Protein AF-X0TN63-F1 (afdb_monomer_lite)

Radius of gyration: 16.62 Å; chains: 1; bounding box: 39×32×45 Å

Sequence (164 aa):
MDSVRAPRTHNKSDWKRTDWVTDFVAAISNDKYFRWFDSGDVYSVKLAWKIYQVMAATPNCQHWLPTRMYKFAKFAKVFEAMENLSNVVVRYSSDSIHGGLIDGECTSTIVPHADSETTGTICEAYARKGKCADCRACWDKEVSVIAYPQHGRKMAKVAIKLAS

Structure (mmCIF, N/CA/C/O backbone):
data_AF-X0TN63-F1
#
_entry.id   AF-X0TN63-F1
#
loop_
_atom_site.group_PDB
_atom_site.id
_atom_site.type_symbol
_atom_site.label_atom_id
_atom_site.label_alt_id
_atom_site.label_comp_id
_atom_site.label_asym_id
_atom_site.label_entity_id
_atom_site.label_seq_id
_atom_site.pdbx_PDB_ins_code
_atom_site.Cartn_x
_atom_site.Cartn_y
_atom_site.Cartn_z
_atom_site.occupancy
_atom_site.B_iso_or_equiv
_atom_site.auth_seq_id
_atom_site.auth_comp_id
_atom_site.auth_asym_id
_atom_site.auth_atom_id
_atom_site.pdbx_PDB_model_num
ATOM 1 N N . MET A 1 1 ? -23.263 3.992 -18.366 1.00 37.50 1 MET A N 1
ATOM 2 C CA . MET A 1 1 ? -23.101 4.423 -16.960 1.00 37.50 1 MET A CA 1
ATOM 3 C C . MET A 1 1 ? -21.700 4.041 -16.523 1.00 37.50 1 MET A C 1
ATOM 5 O O . MET A 1 1 ? -21.376 2.862 -16.550 1.00 37.50 1 MET A O 1
ATOM 9 N N . ASP A 1 2 ? -20.841 5.025 -16.253 1.00 49.19 2 ASP A N 1
ATOM 10 C CA . ASP A 1 2 ? -19.407 4.806 -16.024 1.00 49.19 2 ASP A CA 1
ATOM 11 C C . ASP A 1 2 ? -19.166 3.985 -14.749 1.00 49.19 2 ASP A C 1
ATOM 13 O O . ASP A 1 2 ? -19.186 4.527 -13.641 1.00 49.19 2 ASP A O 1
ATOM 17 N N . SER A 1 3 ? -18.897 2.686 -14.913 1.00 61.06 3 SER A N 1
ATOM 18 C CA . SER A 1 3 ? -18.702 1.701 -13.834 1.00 61.06 3 SER A CA 1
ATOM 19 C C . SER A 1 3 ? -17.616 2.080 -12.816 1.00 61.06 3 SER A C 1
ATOM 21 O O . SER A 1 3 ? -17.594 1.555 -11.710 1.00 61.06 3 SER A O 1
ATOM 23 N N . VAL A 1 4 ? -16.740 3.031 -13.155 1.00 60.06 4 VAL A N 1
ATOM 24 C CA . VAL A 1 4 ? -15.618 3.482 -12.319 1.00 60.06 4 VAL A CA 1
ATOM 25 C C . VAL A 1 4 ? -15.933 4.766 -11.533 1.00 60.06 4 VAL A C 1
ATOM 27 O O . VAL A 1 4 ? -15.316 5.027 -10.500 1.00 60.06 4 VAL A O 1
ATOM 30 N N . ARG A 1 5 ? -16.871 5.606 -11.993 1.00 65.31 5 ARG A N 1
ATOM 31 C CA . ARG A 1 5 ? -17.122 6.927 -11.378 1.00 65.31 5 ARG A CA 1
ATOM 32 C C . ARG A 1 5 ? -18.007 6.837 -10.140 1.00 65.31 5 ARG A C 1
ATOM 34 O O . ARG A 1 5 ? -17.705 7.488 -9.144 1.00 65.31 5 ARG A O 1
ATOM 41 N N . ALA A 1 6 ? -19.060 6.023 -10.183 1.00 70.94 6 ALA A N 1
ATOM 42 C CA . ALA A 1 6 ? -20.002 5.913 -9.070 1.00 70.94 6 ALA A CA 1
ATOM 43 C C . ALA A 1 6 ? -19.348 5.378 -7.774 1.00 70.94 6 ALA A C 1
ATOM 45 O O . ALA A 1 6 ? -19.502 6.033 -6.740 1.00 70.94 6 ALA A O 1
ATOM 46 N N . PRO A 1 7 ? -18.521 4.308 -7.807 1.00 76.12 7 PRO A N 1
ATOM 47 C CA . PRO A 1 7 ? -17.828 3.832 -6.607 1.00 76.12 7 PRO A CA 1
ATOM 48 C C . PRO A 1 7 ? -16.840 4.863 -6.054 1.00 76.12 7 PRO A C 1
ATOM 50 O O . PRO A 1 7 ? -16.738 5.055 -4.849 1.00 76.12 7 PRO A O 1
ATOM 53 N N . ARG A 1 8 ? -16.145 5.600 -6.932 1.00 76.81 8 ARG A N 1
ATOM 54 C CA . ARG A 1 8 ? -15.214 6.662 -6.519 1.00 76.81 8 ARG A CA 1
ATOM 55 C C . ARG A 1 8 ? -15.910 7.786 -5.760 1.00 76.81 8 ARG A C 1
ATOM 57 O O . ARG A 1 8 ? -15.385 8.249 -4.750 1.00 76.81 8 ARG A O 1
ATOM 64 N N . THR A 1 9 ? -17.068 8.231 -6.245 1.00 81.06 9 THR A N 1
ATOM 65 C CA . THR A 1 9 ? -17.844 9.287 -5.587 1.00 81.06 9 THR A CA 1
ATOM 66 C C . THR A 1 9 ? -18.343 8.827 -4.224 1.00 81.06 9 THR A C 1
ATOM 68 O O . THR A 1 9 ? -18.157 9.550 -3.249 1.00 81.06 9 THR A O 1
ATOM 71 N N . HIS A 1 10 ? -18.895 7.614 -4.145 1.00 84.31 10 HIS A N 1
ATOM 72 C CA . HIS A 1 10 ? -19.347 7.026 -2.886 1.00 84.31 10 HIS A CA 1
ATOM 73 C C . HIS A 1 10 ? -18.198 6.909 -1.873 1.00 84.31 10 HIS A C 1
ATOM 75 O O . HIS A 1 10 ? -18.274 7.478 -0.782 1.00 84.31 10 HIS A O 1
ATOM 81 N N . ASN A 1 11 ? -17.081 6.290 -2.274 1.00 86.12 11 ASN A N 1
ATOM 82 C CA . ASN A 1 11 ? -15.923 6.084 -1.403 1.00 86.12 11 ASN A CA 1
ATOM 83 C C . ASN A 1 11 ? -15.347 7.407 -0.888 1.00 86.12 11 ASN A C 1
ATOM 85 O O . ASN A 1 11 ? -14.877 7.458 0.240 1.00 86.12 11 ASN A O 1
ATOM 89 N N . LYS A 1 12 ? -15.403 8.500 -1.667 1.00 87.00 12 LYS A N 1
ATOM 90 C CA . LYS A 1 12 ? -14.895 9.828 -1.264 1.00 87.00 12 LYS A CA 1
ATOM 91 C C . LYS A 1 12 ? -15.633 10.419 -0.053 1.00 87.00 12 LYS A C 1
ATOM 93 O O . LYS A 1 12 ? -15.053 11.235 0.675 1.00 87.00 12 LYS A O 1
ATOM 98 N N . SER A 1 13 ? -16.899 10.057 0.143 1.00 88.88 13 SER A N 1
ATOM 99 C CA . SER A 1 13 ? -17.706 10.468 1.296 1.00 88.88 13 SER A CA 1
ATOM 100 C C . SER A 1 13 ? -17.796 9.398 2.377 1.00 88.88 13 SER A C 1
ATOM 102 O O . SER A 1 13 ? -17.777 9.754 3.551 1.00 88.88 13 SER A O 1
ATOM 104 N N . ASP A 1 14 ? -17.870 8.123 2.003 1.00 91.88 14 ASP A N 1
ATOM 105 C CA . ASP A 1 14 ? -18.229 7.041 2.922 1.00 91.88 14 ASP A CA 1
ATOM 106 C C . ASP A 1 14 ? -17.211 6.845 4.056 1.00 91.88 14 ASP A C 1
ATOM 108 O O . ASP A 1 14 ? -17.593 6.783 5.224 1.00 91.88 14 ASP A O 1
ATOM 112 N N . TRP A 1 15 ? -15.907 6.930 3.764 1.00 94.69 15 TRP A N 1
ATOM 113 C CA . TRP A 1 15 ? -14.873 6.793 4.802 1.00 94.69 15 TRP A CA 1
ATOM 114 C C . TRP A 1 15 ? -14.972 7.829 5.925 1.00 94.69 15 TRP A C 1
ATOM 116 O O . TRP A 1 15 ? -14.370 7.667 6.986 1.00 94.69 15 TRP A O 1
ATOM 126 N N . LYS A 1 16 ? -15.709 8.925 5.716 1.00 96.19 16 LYS A N 1
ATOM 127 C CA . LYS A 1 16 ? -15.871 9.985 6.712 1.00 96.19 16 LYS A CA 1
ATOM 128 C C . LYS A 1 16 ? -16.872 9.619 7.806 1.00 96.19 16 LYS A C 1
ATOM 130 O O . LYS A 1 16 ? -16.804 10.239 8.863 1.00 96.19 16 LYS A O 1
ATOM 135 N N . ARG A 1 17 ? -17.748 8.629 7.596 1.00 96.62 17 ARG A N 1
ATOM 136 C CA . ARG A 1 17 ? -18.731 8.195 8.603 1.00 96.62 17 ARG A CA 1
ATOM 137 C C . ARG A 1 17 ? -18.038 7.638 9.845 1.00 96.62 17 ARG A C 1
ATOM 139 O O . ARG A 1 17 ? -16.964 7.044 9.740 1.00 96.62 17 ARG A O 1
ATOM 146 N N . THR A 1 18 ? -18.637 7.835 11.015 1.00 94.94 18 THR A N 1
ATOM 147 C CA . THR A 1 18 ? -18.081 7.375 12.297 1.00 94.94 18 THR A CA 1
ATOM 148 C C . THR A 1 18 ? -17.905 5.858 12.315 1.00 94.94 18 THR A C 1
ATOM 150 O O . THR A 1 18 ? -16.810 5.385 12.600 1.00 94.94 18 THR A O 1
ATOM 153 N N . ASP A 1 19 ? -18.920 5.123 11.861 1.00 97.12 19 ASP A N 1
ATOM 154 C CA . ASP A 1 19 ? -18.970 3.654 11.942 1.00 97.12 19 ASP A CA 1
ATOM 155 C C . ASP A 1 19 ? -18.233 2.947 10.799 1.00 97.12 19 ASP A C 1
ATOM 157 O O . ASP A 1 19 ? -18.195 1.722 10.739 1.00 97.12 19 ASP A O 1
ATOM 161 N N . TRP A 1 20 ? -17.606 3.713 9.897 1.00 98.06 20 TRP A N 1
ATOM 162 C CA . TRP A 1 20 ? -16.972 3.177 8.693 1.00 9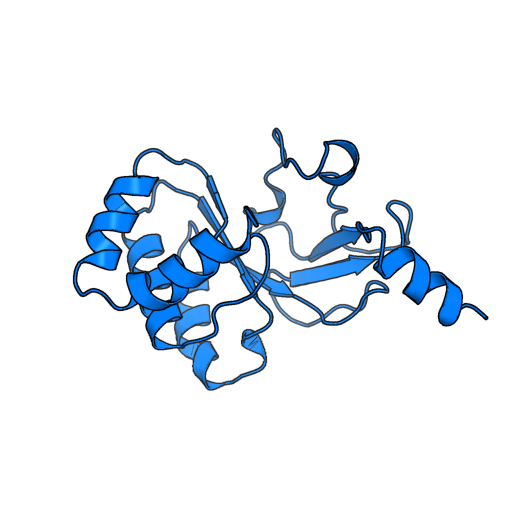8.06 20 TRP A CA 1
ATOM 163 C C . TRP A 1 20 ? -15.974 2.058 8.991 1.00 98.06 20 TRP A C 1
ATOM 165 O O . TRP A 1 20 ? -15.942 1.071 8.273 1.00 98.06 20 TRP A O 1
ATOM 175 N N . VAL A 1 21 ? -15.170 2.195 10.050 1.00 98.19 21 VAL A N 1
ATOM 176 C CA . VAL A 1 21 ? -14.174 1.175 10.416 1.00 98.19 21 VAL A CA 1
ATOM 177 C C . VAL A 1 21 ? -14.863 -0.129 10.801 1.00 98.19 21 VAL A C 1
ATOM 179 O O . VAL A 1 21 ? -14.504 -1.174 10.271 1.00 98.19 21 VAL A O 1
ATOM 182 N N . THR A 1 22 ? -15.868 -0.064 11.675 1.00 98.25 22 THR A N 1
ATOM 183 C CA . THR A 1 22 ? -16.623 -1.237 12.128 1.00 98.25 22 THR A CA 1
ATOM 184 C C . THR A 1 22 ? -17.308 -1.935 10.955 1.00 98.25 22 THR A C 1
ATOM 186 O O . THR A 1 22 ? -17.173 -3.148 10.799 1.00 98.25 22 THR A O 1
ATOM 189 N N . ASP A 1 23 ? -17.968 -1.169 10.086 1.00 97.88 23 ASP A N 1
ATOM 190 C CA . ASP A 1 23 ? -18.666 -1.715 8.920 1.00 97.88 23 ASP A CA 1
ATOM 191 C C . ASP A 1 23 ? -17.687 -2.350 7.920 1.00 97.88 23 ASP A C 1
ATOM 193 O O . ASP A 1 23 ? -17.955 -3.417 7.367 1.00 97.88 23 ASP A O 1
ATOM 197 N N . PHE A 1 24 ? -16.521 -1.731 7.713 1.00 97.75 24 PHE A N 1
ATOM 198 C CA . PHE A 1 24 ? -15.506 -2.249 6.798 1.00 97.75 24 PHE A CA 1
ATOM 199 C C . PHE A 1 24 ? -14.849 -3.525 7.332 1.00 97.75 24 PHE A C 1
ATOM 201 O O . PHE A 1 24 ? -14.663 -4.473 6.574 1.00 97.75 24 PHE A O 1
ATOM 208 N N . VAL A 1 25 ? -14.542 -3.577 8.633 1.00 98.31 25 VAL A N 1
ATOM 209 C CA . VAL A 1 25 ? -14.028 -4.783 9.304 1.00 98.31 25 VAL A CA 1
ATOM 210 C C . VAL A 1 25 ? -15.010 -5.939 9.144 1.00 98.31 25 VAL A C 1
ATOM 212 O O . VAL A 1 25 ? -14.603 -7.037 8.769 1.00 98.31 25 VAL A O 1
ATOM 215 N N . ALA A 1 26 ? -16.306 -5.694 9.363 1.00 97.56 26 ALA A N 1
ATOM 216 C CA . ALA A 1 26 ? -17.334 -6.708 9.157 1.00 97.56 26 ALA A CA 1
ATOM 217 C C . ALA A 1 26 ? -17.366 -7.190 7.696 1.00 97.56 26 ALA A C 1
ATOM 219 O O . ALA A 1 26 ? -17.402 -8.399 7.452 1.00 97.56 26 ALA A O 1
ATOM 220 N N . ALA A 1 27 ? -17.279 -6.263 6.737 1.00 96.88 27 ALA A N 1
ATOM 221 C CA . ALA A 1 27 ? -17.331 -6.562 5.308 1.00 96.88 27 ALA A CA 1
ATOM 222 C C . ALA A 1 27 ? -16.176 -7.452 4.817 1.00 96.88 27 ALA A C 1
ATOM 224 O O . ALA A 1 27 ? -16.404 -8.296 3.955 1.00 96.88 27 ALA A O 1
ATOM 225 N N . ILE A 1 28 ? -14.967 -7.294 5.368 1.00 96.69 28 ILE A N 1
ATOM 226 C CA . ILE A 1 28 ? -13.774 -8.056 4.948 1.00 96.69 28 ILE A CA 1
ATOM 227 C C . ILE A 1 28 ? -13.390 -9.176 5.924 1.00 96.69 28 ILE A C 1
ATOM 229 O O . ILE A 1 28 ? -12.351 -9.808 5.763 1.00 96.69 28 ILE A O 1
ATOM 233 N N . SER A 1 29 ? -14.201 -9.430 6.952 1.00 91.19 29 SER A N 1
ATOM 234 C CA . SER A 1 29 ? -13.875 -10.357 8.050 1.00 91.19 29 SER A CA 1
ATOM 235 C C . SER A 1 29 ? -13.522 -11.782 7.597 1.00 91.19 29 SER A C 1
ATOM 237 O O . SER A 1 29 ? -12.745 -12.467 8.264 1.00 91.19 29 SER A O 1
ATOM 239 N N . ASN A 1 30 ? -14.057 -12.217 6.452 1.00 93.38 30 ASN A N 1
ATOM 240 C CA . ASN A 1 30 ? -13.797 -13.532 5.863 1.00 93.38 30 ASN A CA 1
ATOM 241 C C . ASN A 1 30 ? -12.709 -13.521 4.776 1.00 93.38 30 ASN A C 1
ATOM 243 O O . ASN A 1 30 ? -12.309 -14.588 4.301 1.00 93.38 30 ASN A O 1
ATOM 247 N N . ASP A 1 31 ? -12.215 -12.348 4.381 1.00 96.38 31 ASP A N 1
ATOM 248 C CA . ASP A 1 31 ? -11.190 -12.232 3.351 1.00 96.38 31 ASP A CA 1
ATOM 249 C C . ASP A 1 31 ? -9.821 -12.610 3.920 1.00 96.38 31 ASP A C 1
ATOM 251 O O . ASP A 1 31 ? -9.377 -12.111 4.951 1.00 96.38 31 ASP A O 1
ATOM 255 N N . LYS A 1 32 ? -9.105 -13.492 3.217 1.00 97.19 32 LYS A N 1
ATOM 256 C CA . LYS A 1 32 ? -7.713 -13.829 3.560 1.00 97.19 32 LYS A CA 1
ATOM 257 C C . LYS A 1 32 ? -6.709 -12.811 3.037 1.00 97.19 32 LYS A C 1
ATOM 259 O O . LYS A 1 32 ? -5.626 -12.689 3.599 1.00 97.19 32 LYS A O 1
ATOM 264 N N . TYR A 1 33 ? -7.058 -12.106 1.963 1.00 97.38 33 TYR A N 1
ATOM 265 C CA . TYR A 1 33 ? -6.190 -11.144 1.296 1.00 97.38 33 TYR A CA 1
ATOM 266 C C . TYR A 1 33 ? -7.005 -9.941 0.849 1.00 97.38 33 TYR A C 1
ATOM 268 O O . TYR A 1 33 ? -7.954 -10.086 0.081 1.00 97.38 33 TYR A O 1
ATOM 276 N N . PHE A 1 34 ? -6.585 -8.751 1.261 1.00 97.19 34 PHE A N 1
ATOM 277 C CA . PHE A 1 34 ? -7.236 -7.505 0.901 1.00 97.19 34 PHE A CA 1
ATOM 278 C C . PHE A 1 34 ? -6.253 -6.545 0.228 1.00 97.19 34 PHE A C 1
ATOM 280 O O . PHE A 1 34 ? -5.130 -6.347 0.696 1.00 97.19 34 PHE A O 1
ATOM 287 N N . ARG A 1 35 ? -6.676 -5.936 -0.885 1.00 95.50 35 ARG A N 1
ATOM 288 C CA . ARG A 1 35 ? -5.922 -4.900 -1.608 1.00 95.50 35 ARG A CA 1
ATOM 289 C C . ARG A 1 35 ? -6.679 -3.581 -1.519 1.00 95.50 35 ARG A C 1
ATOM 291 O O . ARG A 1 35 ? -7.785 -3.479 -2.043 1.00 95.50 35 ARG A O 1
ATOM 298 N N . TRP A 1 36 ? -6.055 -2.561 -0.935 1.00 95.06 36 TRP A N 1
ATOM 299 C CA . TRP A 1 36 ? -6.720 -1.287 -0.632 1.00 95.06 36 TRP A CA 1
ATOM 300 C C . TRP A 1 36 ? -7.028 -0.414 -1.851 1.00 95.06 36 TRP A C 1
ATOM 302 O O . TRP A 1 36 ? -8.081 0.222 -1.898 1.00 95.06 36 TRP A O 1
ATOM 312 N N . PHE A 1 37 ? -6.150 -0.389 -2.856 1.00 90.50 37 PHE A N 1
ATOM 313 C CA . PHE A 1 37 ? -6.349 0.426 -4.054 1.00 90.50 37 PHE A CA 1
ATOM 314 C C . PHE A 1 37 ? -6.081 -0.375 -5.328 1.00 90.50 37 PHE A C 1
ATOM 316 O O . PHE A 1 37 ? -5.023 -0.976 -5.493 1.00 90.50 37 PHE A O 1
ATOM 323 N N . ASP A 1 38 ? -7.048 -0.350 -6.248 1.00 76.44 38 ASP A N 1
ATOM 324 C CA . ASP A 1 38 ? -6.862 -0.798 -7.635 1.00 76.44 38 ASP A CA 1
ATOM 325 C C . ASP A 1 38 ? -6.254 0.319 -8.502 1.00 76.44 38 ASP A C 1
ATOM 327 O O . ASP A 1 38 ? -5.444 0.081 -9.390 1.00 76.44 38 ASP A O 1
ATOM 331 N N . SER A 1 39 ? -6.626 1.571 -8.212 1.00 69.56 39 SER A N 1
ATOM 332 C CA . SER A 1 39 ? -6.007 2.783 -8.752 1.00 69.56 39 SER A CA 1
ATOM 333 C C . SER A 1 39 ? -6.270 3.977 -7.829 1.00 69.56 39 SER A C 1
ATOM 335 O O . SER A 1 39 ? -7.349 4.091 -7.244 1.00 69.56 39 SER A O 1
ATOM 337 N N . GLY A 1 40 ? -5.321 4.910 -7.749 1.00 83.44 40 GLY A N 1
ATOM 338 C CA . GLY A 1 40 ? -5.380 6.045 -6.823 1.00 83.44 40 GLY A CA 1
ATOM 339 C C . GLY A 1 40 ? -4.514 5.818 -5.587 1.00 83.44 40 GLY A C 1
ATOM 340 O O . GLY A 1 40 ? -3.593 5.010 -5.632 1.00 83.44 40 GLY A O 1
ATOM 341 N N . ASP A 1 41 ? -4.777 6.580 -4.526 1.00 92.44 41 ASP A N 1
ATOM 342 C CA . ASP A 1 41 ? -3.930 6.589 -3.334 1.00 92.44 41 ASP A CA 1
ATOM 343 C C . ASP A 1 41 ? -4.679 7.084 -2.084 1.00 92.44 41 ASP A C 1
ATOM 345 O O . ASP A 1 41 ? -5.764 7.677 -2.177 1.00 92.44 41 ASP A O 1
ATOM 349 N N . VAL A 1 42 ? -4.070 6.900 -0.911 1.00 93.56 42 VAL A N 1
ATOM 350 C CA . VAL A 1 42 ? -4.556 7.391 0.383 1.00 93.56 42 VAL A CA 1
ATOM 351 C C . VAL A 1 42 ? -4.354 8.903 0.513 1.00 93.56 42 VAL A C 1
ATOM 353 O O . VAL A 1 42 ? -3.435 9.415 1.136 1.00 93.56 42 VAL A O 1
ATOM 356 N N . TYR A 1 43 ? -5.263 9.674 -0.072 1.00 91.94 43 TYR A N 1
ATOM 357 C CA . TYR A 1 43 ? -5.125 11.131 -0.184 1.00 91.94 43 TYR A CA 1
ATOM 358 C C . TYR A 1 43 ? -5.287 11.919 1.137 1.00 91.94 43 TYR A C 1
ATOM 360 O O . TYR A 1 43 ? -5.119 13.141 1.154 1.00 91.94 43 TYR A O 1
ATOM 368 N N . SER A 1 44 ? -5.651 11.268 2.247 1.00 96.25 44 SER A N 1
ATOM 369 C CA . SER A 1 44 ? -5.891 11.918 3.540 1.00 96.25 44 SER A CA 1
ATOM 370 C C . SER A 1 44 ? -5.262 11.140 4.688 1.00 96.25 44 SER A C 1
ATOM 372 O O . SER A 1 44 ? -5.477 9.939 4.814 1.00 96.25 44 SER A O 1
ATOM 374 N N . VAL A 1 45 ? -4.572 11.844 5.588 1.00 98.00 45 VAL A N 1
ATOM 375 C CA . VAL A 1 45 ? -4.000 11.252 6.811 1.00 98.00 45 VAL A CA 1
ATOM 376 C C . VAL A 1 45 ? -5.096 10.664 7.710 1.00 98.00 45 VAL A C 1
ATOM 378 O O . VAL A 1 45 ? -4.906 9.610 8.303 1.00 98.00 45 VAL A O 1
ATOM 381 N N . LYS A 1 46 ? -6.282 11.288 7.766 1.00 98.12 46 LYS A N 1
ATOM 382 C CA . LYS A 1 46 ? -7.425 10.744 8.522 1.00 98.12 46 LYS A CA 1
ATOM 383 C C . LYS A 1 46 ? -7.923 9.422 7.929 1.00 98.12 46 LYS A C 1
ATOM 385 O O . LYS A 1 46 ? -8.268 8.518 8.678 1.00 98.12 46 LYS A O 1
ATOM 390 N N . LEU A 1 47 ? -7.945 9.312 6.597 1.00 97.56 47 LEU A N 1
ATOM 391 C CA . LEU A 1 47 ? -8.276 8.059 5.918 1.00 97.56 47 LEU A CA 1
ATOM 392 C C . LEU A 1 47 ? -7.209 6.996 6.201 1.00 97.56 47 LEU A C 1
ATOM 394 O O . LEU A 1 47 ? -7.567 5.877 6.539 1.00 97.56 47 LEU A O 1
ATOM 398 N N . ALA A 1 48 ? -5.923 7.354 6.136 1.00 98.44 48 ALA A N 1
ATOM 399 C CA . ALA A 1 48 ? -4.833 6.435 6.461 1.00 98.44 48 ALA A CA 1
ATOM 400 C C . ALA A 1 48 ? -4.987 5.843 7.871 1.00 98.44 48 ALA A C 1
ATOM 402 O O . ALA A 1 48 ? -4.907 4.633 8.034 1.00 98.44 48 ALA A O 1
ATOM 403 N N . TRP A 1 49 ? -5.305 6.661 8.879 1.00 98.69 49 TRP A N 1
ATOM 404 C CA . TRP A 1 49 ? -5.528 6.152 10.236 1.00 98.69 49 TRP A CA 1
ATOM 405 C C . TRP A 1 49 ? -6.742 5.225 10.350 1.00 98.69 49 TRP A C 1
ATOM 407 O O . TRP A 1 49 ? -6.678 4.240 11.078 1.00 98.69 49 TRP A O 1
ATOM 417 N N . LYS A 1 50 ? -7.826 5.478 9.607 1.00 98.56 50 LYS A N 1
ATOM 418 C CA . LYS A 1 50 ? -8.959 4.540 9.561 1.00 98.56 50 LYS A CA 1
ATOM 419 C C . LYS A 1 50 ? -8.600 3.226 8.869 1.00 98.56 50 LYS A C 1
ATOM 421 O O . LYS A 1 50 ? -9.003 2.169 9.333 1.00 98.56 50 LYS A O 1
ATOM 426 N N . ILE A 1 51 ? -7.817 3.284 7.793 1.00 98.62 51 ILE A N 1
ATOM 427 C CA . ILE A 1 51 ? -7.277 2.094 7.123 1.00 98.62 51 ILE A CA 1
ATOM 428 C C . ILE A 1 51 ? -6.424 1.277 8.104 1.00 98.62 51 ILE A C 1
ATOM 430 O O . ILE A 1 51 ? -6.616 0.070 8.207 1.00 98.62 51 ILE A O 1
ATOM 434 N N . TYR A 1 52 ? -5.548 1.934 8.871 1.00 98.81 52 TYR A N 1
ATOM 435 C CA . TYR A 1 52 ? -4.759 1.290 9.925 1.00 98.81 52 TYR A CA 1
ATOM 436 C C . TYR A 1 52 ? -5.654 0.597 10.964 1.00 98.81 52 TYR A C 1
ATOM 438 O O . TYR A 1 52 ? -5.404 -0.551 11.318 1.00 98.81 52 TYR A O 1
ATOM 446 N N . GLN A 1 53 ? -6.730 1.254 11.413 1.00 98.75 53 GLN A N 1
ATOM 447 C CA . GLN A 1 53 ? -7.675 0.658 12.366 1.00 98.75 53 GLN A CA 1
ATOM 448 C C . GLN A 1 53 ? -8.343 -0.605 11.811 1.00 98.75 53 GLN A C 1
ATOM 450 O O . GLN A 1 53 ? -8.488 -1.576 12.548 1.00 98.75 53 GLN A O 1
ATOM 455 N N . VAL A 1 54 ? -8.701 -0.620 10.522 1.00 98.75 54 VAL A N 1
ATOM 456 C CA . VAL A 1 54 ? -9.216 -1.830 9.864 1.00 98.75 54 VAL A 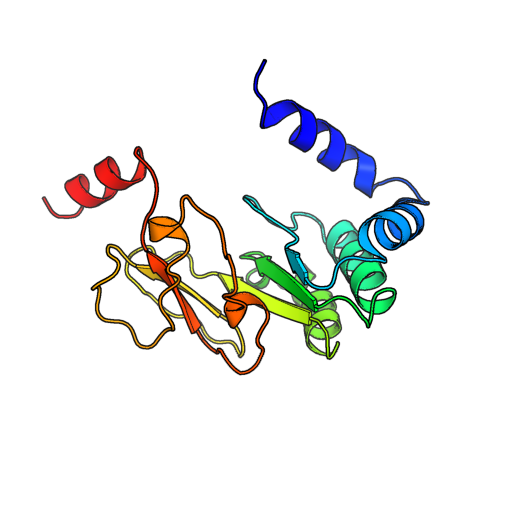CA 1
ATOM 457 C C . VAL A 1 54 ? -8.148 -2.923 9.858 1.00 98.75 54 VAL A C 1
ATOM 459 O O . VAL A 1 54 ? -8.416 -4.012 10.345 1.00 98.75 54 VAL A O 1
ATOM 462 N N . MET A 1 55 ? -6.934 -2.622 9.381 1.00 98.69 55 MET A N 1
ATOM 463 C CA . MET A 1 55 ? -5.825 -3.585 9.314 1.00 98.69 55 MET A CA 1
ATOM 464 C C . MET A 1 55 ? -5.528 -4.241 10.671 1.00 98.69 55 MET A C 1
ATOM 466 O O . MET A 1 55 ? -5.356 -5.457 10.745 1.00 98.69 55 MET A O 1
ATOM 470 N N . ALA A 1 56 ? -5.498 -3.439 11.741 1.00 98.69 56 ALA A N 1
ATOM 471 C CA . ALA A 1 56 ? -5.256 -3.906 13.103 1.00 98.69 56 ALA A CA 1
ATOM 472 C C . ALA A 1 56 ? -6.414 -4.761 13.651 1.00 98.69 56 ALA A C 1
ATOM 474 O O . ALA A 1 56 ? -6.186 -5.686 14.428 1.00 98.69 56 ALA A O 1
ATOM 475 N N . ALA A 1 57 ? -7.653 -4.471 13.244 1.00 98.44 57 ALA A N 1
ATOM 476 C CA . ALA A 1 57 ? -8.843 -5.211 13.658 1.00 98.44 57 ALA A CA 1
ATOM 477 C C . ALA A 1 57 ? -9.080 -6.503 12.852 1.00 98.44 57 ALA A C 1
ATOM 479 O O . ALA A 1 57 ? -9.923 -7.313 13.238 1.00 98.44 57 ALA A O 1
ATOM 480 N N . THR A 1 58 ? -8.341 -6.729 11.761 1.00 98.38 58 THR A N 1
ATOM 481 C CA . THR A 1 58 ? -8.457 -7.924 10.910 1.00 98.38 58 THR A CA 1
ATOM 482 C C . THR A 1 58 ? -7.138 -8.701 10.810 1.00 98.38 58 THR A C 1
ATOM 484 O O . THR A 1 58 ? -6.629 -8.902 9.707 1.00 98.38 58 THR A O 1
ATOM 487 N N . PRO A 1 59 ? -6.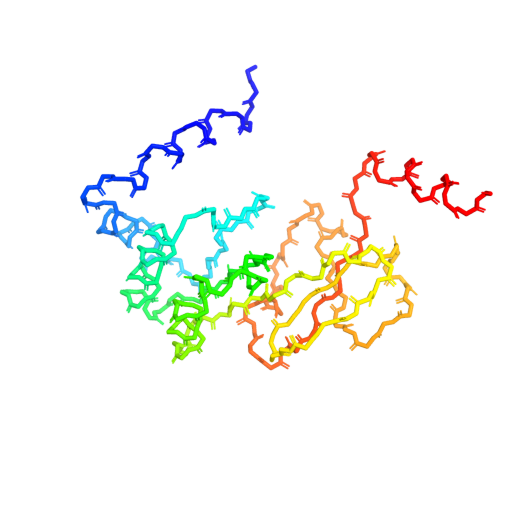584 -9.215 11.930 1.00 97.81 59 PRO A N 1
ATOM 488 C CA . PRO A 1 59 ? -5.273 -9.881 11.947 1.00 97.81 59 PRO A CA 1
ATOM 489 C C . PRO A 1 59 ? -5.208 -11.159 11.093 1.00 97.81 59 PRO A C 1
ATOM 491 O O . PRO A 1 59 ? -4.129 -11.595 10.705 1.00 97.81 59 PRO A O 1
ATOM 494 N N . ASN A 1 60 ? -6.360 -11.758 10.772 1.00 97.12 60 ASN A N 1
ATOM 495 C CA . ASN A 1 60 ? -6.467 -12.958 9.933 1.00 97.12 60 ASN A CA 1
ATOM 496 C C . ASN A 1 60 ? -6.536 -12.661 8.421 1.00 97.12 60 ASN A C 1
ATOM 498 O O . ASN A 1 60 ? -6.610 -13.599 7.622 1.00 97.12 60 ASN A O 1
ATOM 502 N N . CYS A 1 61 ? -6.540 -11.381 8.041 1.00 98.31 61 CYS A N 1
ATOM 503 C CA . CYS A 1 61 ? -6.506 -10.904 6.666 1.00 98.31 61 CYS A CA 1
ATOM 504 C C . CYS A 1 61 ? -5.135 -10.284 6.384 1.00 98.31 61 CYS A C 1
ATOM 506 O O . CYS A 1 61 ? -4.669 -9.430 7.135 1.00 98.31 61 CYS A O 1
ATOM 508 N N . GLN A 1 62 ? -4.502 -10.683 5.283 1.00 98.50 62 GLN A N 1
ATOM 509 C CA . GLN A 1 62 ? -3.282 -10.057 4.784 1.00 98.50 62 GLN A CA 1
ATOM 510 C C . GLN A 1 62 ? -3.632 -8.818 3.961 1.00 98.50 62 GLN A C 1
ATOM 512 O O . GLN A 1 62 ? -4.372 -8.900 2.979 1.00 98.50 62 GLN A O 1
ATOM 517 N N . HIS A 1 63 ? -3.078 -7.665 4.315 1.00 98.50 63 HIS A N 1
ATOM 518 C CA . HIS A 1 63 ? -3.349 -6.402 3.640 1.00 98.50 63 HIS A CA 1
ATOM 519 C C . HIS A 1 63 ? -2.177 -5.964 2.780 1.00 98.50 63 HIS A C 1
ATOM 521 O O . HIS A 1 63 ? -1.032 -5.947 3.218 1.00 98.50 63 HIS A O 1
ATOM 527 N N . TRP A 1 64 ? -2.493 -5.502 1.577 1.00 97.75 64 TRP A N 1
ATOM 528 C CA . TRP A 1 64 ? -1.544 -4.824 0.712 1.00 97.75 64 TRP A CA 1
ATOM 529 C C . TRP A 1 64 ? -2.036 -3.410 0.385 1.00 97.75 64 TRP A C 1
ATOM 531 O O . TRP A 1 64 ? -3.142 -3.211 -0.136 1.00 97.75 64 TRP A O 1
ATOM 541 N N . LEU A 1 65 ? -1.194 -2.425 0.700 1.00 98.06 65 LEU A N 1
ATOM 542 C CA . LEU A 1 65 ? -1.411 -1.003 0.459 1.00 98.06 65 LEU A CA 1
ATOM 543 C C . LEU A 1 65 ? -0.320 -0.447 -0.476 1.00 98.06 65 LEU A C 1
ATOM 545 O O . LEU A 1 65 ? 0.742 -0.046 -0.000 1.00 98.06 65 LEU A O 1
ATOM 549 N N . PRO A 1 66 ? -0.544 -0.391 -1.800 1.00 96.75 66 PRO A N 1
ATOM 550 C CA . PRO A 1 66 ? 0.345 0.344 -2.695 1.00 96.75 66 PRO A CA 1
ATOM 551 C C . PRO A 1 66 ? 0.141 1.858 -2.524 1.00 96.75 66 PRO A C 1
ATOM 553 O O . PRO A 1 66 ? -0.998 2.329 -2.545 1.00 96.75 66 PRO A O 1
ATOM 556 N N . THR A 1 67 ? 1.221 2.633 -2.368 1.00 97.25 67 THR A N 1
ATOM 557 C CA . THR A 1 67 ? 1.125 4.093 -2.175 1.00 97.25 67 THR A CA 1
ATOM 558 C C . THR A 1 67 ? 2.342 4.875 -2.681 1.00 97.25 67 THR A C 1
ATOM 560 O O . THR A 1 67 ? 3.480 4.419 -2.611 1.00 97.25 67 THR A O 1
ATOM 563 N N . ARG A 1 68 ? 2.106 6.101 -3.161 1.00 96.12 68 ARG A N 1
ATOM 564 C CA . ARG A 1 68 ? 3.095 7.162 -3.422 1.00 96.12 68 ARG A CA 1
ATOM 565 C C . ARG A 1 68 ? 3.095 8.247 -2.347 1.00 96.12 68 ARG A C 1
ATOM 567 O O . ARG A 1 68 ? 3.902 9.175 -2.412 1.00 96.12 68 ARG A O 1
ATOM 574 N N . MET A 1 69 ? 2.186 8.177 -1.374 1.00 97.50 69 MET A N 1
ATOM 575 C CA . MET A 1 69 ? 2.028 9.220 -0.357 1.00 97.50 69 MET A CA 1
ATOM 576 C C . MET A 1 69 ? 3.161 9.234 0.672 1.00 97.50 69 MET A C 1
ATOM 578 O O . MET A 1 69 ? 3.261 10.198 1.429 1.00 97.50 69 MET A O 1
ATOM 582 N N . TYR A 1 70 ? 4.043 8.227 0.657 1.00 96.12 70 TYR A N 1
ATOM 583 C CA . TYR A 1 70 ? 5.238 8.144 1.508 1.00 96.12 70 TYR A CA 1
ATOM 584 C C . TYR A 1 70 ? 6.172 9.352 1.332 1.00 96.12 70 TYR A C 1
ATOM 586 O O . TYR A 1 70 ? 6.876 9.741 2.256 1.00 96.12 70 TYR A O 1
ATOM 594 N N . LYS A 1 71 ? 6.107 10.022 0.175 1.00 95.75 71 LYS A N 1
ATOM 595 C CA . LYS A 1 71 ? 6.854 11.255 -0.121 1.00 95.75 71 LYS A CA 1
ATOM 596 C C . LYS A 1 71 ? 6.443 12.449 0.738 1.00 95.75 71 LYS A C 1
ATOM 598 O O . LYS A 1 71 ? 7.161 13.443 0.795 1.00 95.75 71 LYS A O 1
ATOM 603 N N . PHE A 1 72 ? 5.272 12.398 1.372 1.00 97.44 72 PHE A N 1
ATOM 604 C CA . PHE A 1 72 ? 4.788 13.476 2.223 1.00 97.44 72 PHE A CA 1
ATOM 605 C C . PHE A 1 72 ? 4.947 13.089 3.693 1.00 97.44 72 PHE A C 1
ATOM 607 O O . PHE A 1 72 ? 4.218 12.236 4.197 1.00 97.44 72 PHE A O 1
ATOM 614 N N . ALA A 1 73 ? 5.810 13.811 4.413 1.00 97.81 73 ALA A N 1
ATOM 615 C CA . ALA A 1 73 ? 6.145 13.548 5.818 1.00 97.81 73 ALA A CA 1
ATOM 616 C C . ALA A 1 73 ? 4.927 13.392 6.753 1.00 97.81 73 ALA A C 1
ATOM 618 O O . ALA A 1 73 ? 4.972 12.644 7.725 1.00 97.81 73 ALA A O 1
ATOM 619 N N . LYS A 1 74 ? 3.796 14.041 6.436 1.00 97.94 74 LYS A N 1
ATOM 620 C CA . LYS A 1 74 ? 2.540 13.916 7.198 1.00 97.94 74 LYS A CA 1
ATOM 621 C C . LYS A 1 74 ? 1.967 12.490 7.258 1.00 97.94 74 LYS A C 1
ATOM 623 O O . LYS A 1 74 ? 1.121 12.239 8.112 1.00 97.94 74 LYS A O 1
ATOM 628 N N . PHE A 1 75 ? 2.379 11.586 6.364 1.00 98.44 75 PHE A N 1
ATOM 629 C CA . PHE A 1 75 ? 1.965 10.179 6.376 1.00 98.44 75 PHE A CA 1
ATOM 630 C C . PHE A 1 75 ? 2.967 9.239 7.056 1.00 98.44 75 PHE A C 1
ATOM 632 O O . PHE A 1 75 ? 2.591 8.112 7.356 1.00 98.44 75 PHE A O 1
ATOM 639 N N . ALA A 1 76 ? 4.193 9.684 7.353 1.00 97.81 76 ALA A N 1
ATOM 640 C CA . ALA A 1 76 ? 5.253 8.809 7.863 1.00 97.81 76 ALA A CA 1
ATOM 641 C C . ALA A 1 76 ? 4.805 8.009 9.099 1.00 97.81 76 ALA A C 1
ATOM 643 O O . ALA A 1 76 ? 4.842 6.786 9.089 1.00 97.81 76 ALA A O 1
ATOM 644 N N . LYS A 1 77 ? 4.239 8.693 10.105 1.00 98.62 77 LYS A N 1
ATOM 645 C CA . LYS A 1 77 ? 3.789 8.060 11.359 1.00 98.62 77 LYS A CA 1
ATOM 646 C C . LYS A 1 77 ? 2.748 6.956 11.170 1.00 98.62 77 LYS A C 1
ATOM 648 O O . LYS A 1 77 ? 2.727 5.996 11.927 1.00 98.62 77 LYS A O 1
ATOM 653 N N . VAL A 1 78 ? 1.827 7.126 10.221 1.00 98.75 78 VAL A N 1
ATOM 654 C CA . VAL A 1 78 ? 0.757 6.140 10.018 1.00 98.75 78 VAL A CA 1
ATOM 655 C C . VAL A 1 78 ? 1.242 4.962 9.180 1.00 98.75 78 VAL A C 1
ATOM 657 O O . VAL A 1 78 ? 0.799 3.846 9.418 1.00 98.75 78 VAL A O 1
ATOM 660 N N . PHE A 1 79 ? 2.172 5.180 8.249 1.00 98.44 79 PHE A N 1
ATOM 661 C CA . PHE A 1 79 ? 2.784 4.085 7.496 1.00 98.44 79 PHE A CA 1
ATOM 662 C C . PHE A 1 79 ? 3.727 3.256 8.359 1.00 98.44 79 PHE A C 1
ATOM 664 O O . PHE A 1 79 ? 3.584 2.043 8.354 1.00 98.44 79 PHE A O 1
ATOM 671 N N . GLU A 1 80 ? 4.538 3.885 9.209 1.00 98.38 80 GLU A N 1
ATOM 672 C CA . GLU A 1 80 ? 5.342 3.177 10.212 1.00 98.38 80 GLU A CA 1
ATOM 673 C C . GLU A 1 80 ? 4.457 2.316 11.132 1.00 98.38 80 GLU A C 1
ATOM 675 O O . GLU A 1 80 ? 4.743 1.148 11.390 1.00 98.38 80 GLU A O 1
ATOM 680 N N . ALA A 1 81 ? 3.320 2.851 11.593 1.00 98.75 81 ALA A N 1
ATOM 681 C CA . ALA A 1 81 ? 2.369 2.080 12.394 1.00 98.75 81 ALA A CA 1
ATOM 682 C C . ALA A 1 81 ? 1.777 0.883 11.623 1.00 98.75 81 ALA A C 1
ATOM 684 O O . ALA A 1 81 ? 1.603 -0.188 12.198 1.00 98.75 81 ALA A O 1
ATOM 685 N N . MET A 1 82 ? 1.477 1.048 10.331 1.00 98.62 82 MET A N 1
ATOM 686 C CA . MET A 1 82 ? 0.993 -0.035 9.469 1.00 98.62 82 MET A CA 1
ATOM 687 C C . MET A 1 82 ? 2.065 -1.100 9.220 1.00 98.62 82 MET A C 1
ATOM 689 O O . MET A 1 82 ? 1.759 -2.284 9.289 1.00 98.62 82 MET A O 1
ATOM 693 N N . GLU A 1 83 ? 3.304 -0.701 8.944 1.00 97.75 83 GLU A N 1
ATOM 694 C CA . GLU A 1 83 ? 4.430 -1.602 8.662 1.00 97.75 83 GLU A CA 1
ATOM 695 C C . GLU A 1 83 ? 4.763 -2.496 9.865 1.00 97.75 83 GLU A C 1
ATOM 697 O O . GLU A 1 83 ? 5.094 -3.672 9.689 1.00 97.75 83 GLU A O 1
ATOM 702 N N . ASN A 1 84 ? 4.556 -1.984 11.083 1.00 98.06 84 ASN A N 1
ATOM 703 C CA . ASN A 1 84 ? 4.696 -2.736 12.332 1.00 98.06 84 ASN A CA 1
ATOM 704 C C . ASN A 1 84 ? 3.636 -3.840 12.531 1.00 98.06 84 ASN A C 1
ATOM 706 O O . ASN A 1 84 ? 3.802 -4.697 13.400 1.00 98.06 84 ASN A O 1
ATOM 710 N N . LEU A 1 85 ? 2.554 -3.866 11.744 1.00 98.44 85 LEU A N 1
ATOM 711 C CA . LEU A 1 85 ? 1.580 -4.957 11.780 1.00 98.44 85 LEU A CA 1
ATOM 712 C C . LEU A 1 85 ? 2.094 -6.152 10.964 1.00 98.44 85 LEU A C 1
ATOM 714 O O . LEU A 1 85 ? 2.537 -6.017 9.822 1.00 98.44 85 LEU A O 1
ATOM 718 N N . SER A 1 86 ? 2.028 -7.359 11.528 1.00 97.88 86 SER A N 1
ATOM 719 C CA . SER A 1 86 ? 2.534 -8.577 10.871 1.00 97.88 86 SER A CA 1
ATOM 720 C C . SER A 1 86 ? 1.730 -8.979 9.630 1.00 97.88 86 SER A C 1
ATOM 722 O O . SER A 1 86 ? 2.266 -9.639 8.747 1.00 97.88 86 SER A O 1
ATOM 724 N N . ASN A 1 87 ? 0.469 -8.554 9.541 1.00 98.38 87 ASN A N 1
ATOM 725 C CA . ASN A 1 87 ? -0.458 -8.863 8.455 1.00 98.38 87 ASN A CA 1
ATOM 726 C C . ASN A 1 87 ? -0.543 -7.763 7.378 1.00 98.38 87 ASN A C 1
ATOM 728 O O . ASN A 1 87 ? -1.520 -7.715 6.628 1.00 98.38 87 ASN A O 1
ATOM 732 N N . VAL A 1 88 ? 0.414 -6.830 7.323 1.00 98.62 88 VAL A N 1
ATOM 733 C CA . VAL A 1 88 ? 0.343 -5.659 6.435 1.00 98.62 88 VAL A CA 1
ATOM 734 C C . VAL A 1 88 ? 1.631 -5.454 5.651 1.00 98.62 88 VAL A C 1
ATOM 736 O O . VAL A 1 88 ? 2.711 -5.356 6.220 1.00 98.62 88 VAL A O 1
ATOM 739 N N . VAL A 1 89 ? 1.489 -5.267 4.340 1.00 98.56 89 VAL A N 1
ATOM 740 C CA . VAL A 1 89 ? 2.522 -4.712 3.464 1.00 98.56 89 VAL A CA 1
ATOM 741 C C . VAL A 1 89 ? 2.084 -3.333 2.983 1.00 98.56 89 VAL A C 1
ATOM 743 O O . VAL A 1 89 ? 1.139 -3.200 2.194 1.00 98.56 89 VAL A O 1
ATOM 746 N N . VAL A 1 90 ? 2.804 -2.297 3.413 1.00 98.25 90 VAL A N 1
ATOM 747 C CA . VAL A 1 90 ? 2.775 -0.984 2.759 1.00 98.25 90 VAL A CA 1
ATOM 748 C C . VAL A 1 90 ? 3.839 -1.007 1.669 1.00 98.25 90 VAL A C 1
ATOM 750 O O . VAL A 1 90 ? 5.011 -1.224 1.947 1.00 98.25 90 VAL A O 1
ATOM 753 N N . ARG A 1 91 ? 3.431 -0.847 0.406 1.00 97.75 91 ARG A N 1
ATOM 754 C CA . ARG A 1 91 ? 4.340 -0.944 -0.741 1.00 97.75 91 ARG A CA 1
ATOM 755 C C . ARG A 1 91 ? 4.549 0.419 -1.381 1.00 97.75 91 ARG A C 1
ATOM 757 O O . ARG A 1 91 ? 3.671 0.921 -2.094 1.00 97.75 91 ARG A O 1
ATOM 764 N N . TYR A 1 92 ? 5.720 1.005 -1.160 1.00 97.50 92 TYR A N 1
ATOM 765 C CA . TYR A 1 92 ? 6.063 2.306 -1.725 1.00 97.50 92 TYR A CA 1
ATOM 766 C C . TYR A 1 92 ? 6.265 2.205 -3.234 1.00 97.50 92 TYR A C 1
ATOM 768 O O . TYR A 1 92 ? 6.993 1.361 -3.747 1.00 97.50 92 TYR A O 1
ATOM 776 N N . SER A 1 93 ? 5.537 3.033 -3.973 1.00 95.75 93 SER A N 1
ATOM 777 C CA . SER A 1 93 ? 5.504 2.999 -5.432 1.00 95.75 93 SER A CA 1
ATOM 778 C C . SER A 1 93 ? 6.408 4.078 -6.014 1.00 95.75 93 SER A C 1
ATOM 780 O O . SER A 1 93 ? 6.199 5.267 -5.771 1.00 95.75 93 SER A O 1
ATOM 782 N N . SER A 1 94 ? 7.367 3.674 -6.841 1.00 95.00 94 SER A N 1
ATOM 783 C CA . SER A 1 94 ? 8.177 4.585 -7.646 1.00 95.00 94 SER A CA 1
ATOM 784 C C . SER A 1 94 ? 7.316 5.363 -8.656 1.00 95.00 94 SER A C 1
ATOM 786 O O . SER A 1 94 ? 6.240 4.921 -9.085 1.00 95.00 94 SER A O 1
ATOM 788 N N . ASP A 1 95 ? 7.786 6.546 -9.054 1.00 91.06 95 ASP A N 1
ATOM 789 C CA . ASP A 1 95 ? 7.222 7.281 -10.199 1.00 91.06 95 ASP A CA 1
ATOM 790 C C . ASP A 1 95 ? 7.780 6.800 -11.536 1.00 91.06 95 ASP A C 1
ATOM 792 O O . ASP A 1 95 ? 7.249 7.157 -12.587 1.00 91.06 95 ASP A O 1
ATOM 796 N N . SER A 1 96 ? 8.846 5.998 -11.505 1.00 89.62 96 SER A N 1
ATOM 797 C CA . SER A 1 96 ? 9.471 5.501 -12.718 1.00 89.62 96 SER A CA 1
ATOM 798 C C . SER A 1 96 ? 8.551 4.541 -13.461 1.00 89.62 96 SER A C 1
ATOM 800 O O . SER A 1 96 ? 7.878 3.700 -12.863 1.00 89.62 96 SER A O 1
ATOM 802 N N . ILE A 1 97 ? 8.581 4.660 -14.786 1.00 89.06 97 ILE A N 1
ATOM 803 C CA . ILE A 1 97 ? 7.966 3.718 -15.725 1.00 89.06 97 ILE A CA 1
ATOM 804 C C . ILE A 1 97 ? 9.006 2.862 -16.466 1.00 89.06 97 ILE A C 1
ATOM 806 O O . ILE A 1 97 ? 8.649 2.108 -17.372 1.00 89.06 97 ILE A O 1
ATOM 810 N N . HIS A 1 98 ? 10.276 2.994 -16.070 1.00 91.88 98 HIS A N 1
ATOM 811 C CA . HIS A 1 98 ? 11.444 2.337 -16.656 1.00 91.88 98 HIS A CA 1
ATOM 812 C C . HIS A 1 98 ? 12.249 1.536 -15.615 1.00 91.88 98 HIS A C 1
ATOM 814 O O . HIS A 1 98 ? 13.446 1.348 -15.774 1.00 91.88 98 HIS A O 1
ATOM 820 N N . GLY A 1 99 ? 11.615 1.097 -14.526 1.00 91.44 99 GLY A N 1
ATOM 821 C CA . GLY A 1 99 ? 12.243 0.239 -13.519 1.00 91.44 99 GLY A CA 1
ATOM 822 C C . GLY A 1 99 ? 13.030 0.966 -12.427 1.00 91.44 99 GLY A C 1
ATOM 823 O O . GLY A 1 99 ? 13.684 0.317 -11.621 1.00 91.44 99 GLY A O 1
ATOM 824 N N . GLY A 1 100 ? 12.958 2.298 -12.352 1.00 94.44 100 GLY A N 1
ATOM 825 C CA . GLY A 1 100 ? 13.663 3.071 -11.324 1.00 94.44 100 GLY A CA 1
ATOM 826 C C . GLY A 1 100 ? 13.212 2.689 -9.912 1.00 94.44 100 GLY A C 1
ATOM 827 O O . GLY A 1 100 ? 12.006 2.660 -9.638 1.00 94.44 100 GLY A O 1
ATOM 828 N N . LEU A 1 101 ? 14.176 2.402 -9.040 1.00 94.44 101 LEU A N 1
ATOM 829 C CA . LEU A 1 101 ? 13.960 1.962 -7.663 1.00 94.44 101 LEU A CA 1
ATOM 830 C C . LEU A 1 101 ? 13.976 3.140 -6.684 1.00 94.44 101 LEU A C 1
ATOM 832 O O . LEU A 1 101 ? 14.415 4.241 -7.012 1.00 94.44 101 LEU A O 1
ATOM 836 N N . ILE A 1 102 ? 13.459 2.888 -5.489 1.00 96.12 102 ILE A N 1
ATOM 837 C CA . ILE A 1 102 ? 13.446 3.803 -4.348 1.00 96.12 102 ILE A CA 1
ATOM 838 C C . ILE A 1 102 ? 13.834 3.010 -3.103 1.00 96.12 102 ILE A C 1
ATOM 840 O O . ILE A 1 102 ? 13.666 1.789 -3.085 1.00 96.12 102 ILE A O 1
ATOM 844 N N . ASP A 1 103 ? 14.293 3.702 -2.068 1.00 93.69 103 ASP A N 1
ATOM 845 C CA . ASP A 1 103 ? 14.593 3.070 -0.786 1.00 93.69 103 ASP A CA 1
ATOM 846 C C . ASP A 1 103 ? 13.310 2.657 -0.049 1.00 93.69 103 ASP A C 1
ATOM 848 O O . ASP A 1 103 ? 12.261 3.303 -0.160 1.00 93.69 103 ASP A O 1
ATOM 852 N N . GLY A 1 104 ? 13.410 1.573 0.718 1.00 92.38 104 GLY A N 1
ATOM 853 C CA . GLY A 1 104 ? 12.331 1.011 1.528 1.00 92.38 104 GLY A CA 1
ATOM 854 C C . GLY A 1 104 ? 12.372 -0.516 1.541 1.00 92.38 104 GLY A C 1
ATOM 855 O O . GLY A 1 104 ? 12.933 -1.133 0.639 1.00 92.38 104 GLY A O 1
ATOM 856 N N . GLU A 1 105 ? 11.762 -1.126 2.555 1.00 93.56 105 GLU A N 1
ATOM 857 C CA . GLU A 1 105 ? 11.725 -2.590 2.687 1.00 93.56 105 GLU A CA 1
ATOM 858 C C . GLU A 1 105 ? 10.852 -3.230 1.606 1.00 93.56 105 GLU A C 1
ATOM 860 O O . GLU A 1 105 ? 11.278 -4.147 0.910 1.00 93.56 105 GLU A O 1
ATOM 865 N N . CYS A 1 106 ? 9.639 -2.705 1.429 1.00 97.75 106 CYS A N 1
ATOM 866 C CA . CYS A 1 106 ? 8.678 -3.152 0.429 1.00 97.75 106 CYS A CA 1
ATOM 867 C C . CYS A 1 106 ? 8.396 -2.023 -0.564 1.00 97.75 106 CYS A C 1
ATOM 869 O O . CYS A 1 106 ? 7.663 -1.073 -0.283 1.00 97.75 106 CYS A O 1
ATOM 871 N N . THR A 1 107 ? 8.926 -2.141 -1.775 1.00 97.75 107 THR A N 1
ATOM 872 C CA . THR A 1 107 ? 8.770 -1.149 -2.838 1.00 97.75 107 THR A CA 1
ATOM 873 C C . THR A 1 107 ? 8.205 -1.767 -4.113 1.00 97.75 107 THR A C 1
ATOM 875 O O . THR A 1 107 ? 7.946 -2.973 -4.227 1.00 97.75 107 THR A O 1
ATOM 878 N N . SER A 1 108 ? 7.901 -0.909 -5.078 1.00 96.88 108 SER A N 1
ATOM 879 C CA . SER A 1 108 ? 7.494 -1.318 -6.411 1.00 96.88 108 SER A CA 1
ATOM 880 C C . SER A 1 108 ? 7.865 -0.293 -7.466 1.00 96.88 108 SER A C 1
ATOM 882 O O . SER A 1 108 ? 7.954 0.905 -7.196 1.00 96.88 108 SER A O 1
ATOM 884 N N . THR A 1 109 ? 8.025 -0.775 -8.691 1.00 96.06 109 THR A N 1
ATOM 885 C CA . THR A 1 109 ? 8.330 0.038 -9.866 1.00 96.06 109 THR A CA 1
ATOM 886 C C . THR A 1 109 ? 7.525 -0.436 -11.069 1.00 96.06 109 THR A C 1
ATOM 888 O O . THR A 1 109 ? 6.920 -1.510 -11.044 1.00 96.06 109 THR A O 1
ATOM 891 N N . ILE A 1 110 ? 7.482 0.378 -12.119 1.00 94.50 110 ILE A N 1
ATOM 892 C CA . ILE A 1 110 ? 6.877 0.004 -13.394 1.00 94.50 110 ILE A CA 1
ATOM 893 C C . ILE A 1 110 ? 7.999 -0.208 -14.405 1.00 94.50 110 ILE A C 1
ATOM 895 O O . ILE A 1 110 ? 8.875 0.645 -14.524 1.00 94.50 110 ILE A O 1
ATOM 899 N N . VAL A 1 111 ? 7.954 -1.312 -15.148 1.00 94.88 111 VAL A N 1
ATOM 900 C CA . VAL A 1 111 ? 8.909 -1.638 -16.217 1.00 94.88 111 VAL A CA 1
ATOM 901 C C . VAL A 1 111 ? 8.223 -1.621 -17.587 1.00 94.88 111 VAL A C 1
ATOM 903 O O . VAL A 1 111 ? 7.022 -1.888 -17.660 1.00 94.88 111 VAL A O 1
ATOM 906 N N . PRO A 1 112 ? 8.931 -1.312 -18.689 1.00 91.81 112 PRO A N 1
ATOM 907 C CA . PRO A 1 112 ? 8.310 -1.203 -20.012 1.00 91.81 112 PRO A CA 1
ATOM 908 C C . PRO A 1 112 ? 7.643 -2.503 -20.475 1.00 91.81 112 PRO A C 1
ATOM 910 O O . PRO A 1 112 ? 6.514 -2.480 -20.971 1.00 91.81 112 PRO A O 1
ATOM 913 N N . HIS A 1 113 ? 8.318 -3.633 -20.265 1.00 90.75 113 HIS A N 1
ATOM 914 C CA . HIS A 1 113 ? 7.916 -4.951 -20.744 1.00 90.75 113 HIS A CA 1
ATOM 915 C C . HIS A 1 113 ? 8.159 -6.024 -19.677 1.00 90.75 113 HIS A C 1
ATOM 917 O O . HIS A 1 113 ? 8.856 -5.797 -18.693 1.00 90.75 113 HIS A O 1
ATOM 923 N N . ALA A 1 114 ? 7.545 -7.194 -19.847 1.00 89.44 114 ALA A N 1
ATOM 924 C CA . ALA A 1 114 ? 7.663 -8.279 -18.874 1.00 89.44 114 ALA A CA 1
ATOM 925 C C . ALA A 1 114 ? 9.048 -8.947 -18.860 1.00 89.44 114 ALA A C 1
ATOM 927 O O . ALA A 1 114 ? 9.411 -9.561 -17.866 1.00 89.44 114 ALA A O 1
ATOM 928 N N . ASP A 1 115 ? 9.797 -8.804 -19.949 1.00 90.38 115 ASP A N 1
ATOM 929 C CA . ASP A 1 115 ? 11.179 -9.244 -20.146 1.00 90.38 115 ASP A CA 1
ATOM 930 C C . ASP A 1 115 ? 12.200 -8.119 -19.901 1.00 90.38 115 ASP A C 1
ATOM 932 O O . ASP A 1 115 ? 13.387 -8.290 -20.164 1.00 90.38 115 ASP A O 1
ATOM 936 N N . SER A 1 116 ? 11.756 -6.957 -19.404 1.00 90.44 116 SER A N 1
ATOM 937 C CA . SER A 1 116 ? 12.671 -5.880 -19.023 1.00 90.44 116 SER A CA 1
ATOM 938 C C . SER A 1 116 ? 13.586 -6.329 -17.889 1.00 90.44 116 SER A C 1
ATOM 940 O O . SER A 1 116 ? 13.123 -6.889 -16.895 1.00 90.44 116 SER A O 1
ATOM 942 N N . GLU A 1 117 ? 14.874 -6.024 -18.019 1.00 92.31 117 GLU A N 1
ATOM 943 C CA . GLU A 1 117 ? 15.861 -6.290 -16.979 1.00 92.31 117 GLU A CA 1
ATOM 944 C C . GLU A 1 117 ? 15.480 -5.561 -15.681 1.00 92.31 117 GLU A C 1
ATOM 946 O O . GLU A 1 117 ? 15.226 -4.354 -15.664 1.00 92.31 117 GLU A O 1
ATOM 951 N N . THR A 1 118 ? 15.388 -6.308 -14.582 1.00 92.75 118 THR A N 1
ATOM 952 C CA . THR A 1 118 ? 15.055 -5.771 -13.264 1.00 92.75 118 THR A CA 1
ATOM 953 C C . THR A 1 118 ? 15.526 -6.717 -12.166 1.00 92.75 118 THR A C 1
ATOM 955 O O . THR A 1 118 ? 15.592 -7.929 -12.354 1.00 92.75 118 THR A O 1
ATOM 958 N N . THR A 1 119 ? 15.819 -6.161 -10.996 1.00 91.25 119 THR A N 1
ATOM 959 C CA . THR A 1 119 ? 16.098 -6.921 -9.772 1.00 91.25 119 THR A CA 1
ATOM 960 C C . THR A 1 119 ? 14.825 -7.284 -9.001 1.00 91.25 119 THR A C 1
ATOM 962 O O . THR A 1 119 ? 14.888 -8.041 -8.035 1.00 91.25 119 THR A O 1
ATOM 965 N N . GLY A 1 120 ? 13.671 -6.732 -9.393 1.00 94.81 120 GLY A N 1
ATOM 966 C CA . GLY A 1 120 ? 12.392 -6.984 -8.737 1.00 94.81 120 GLY A CA 1
ATOM 967 C C . GLY A 1 120 ? 11.667 -8.222 -9.258 1.00 94.81 120 GLY A C 1
ATOM 968 O O . GLY A 1 120 ? 11.863 -8.671 -10.383 1.00 94.81 120 GLY A O 1
ATOM 969 N N . THR A 1 121 ? 10.745 -8.740 -8.450 1.00 96.94 121 THR A N 1
ATOM 970 C CA . THR A 1 121 ? 9.841 -9.814 -8.872 1.00 96.94 121 THR A CA 1
ATOM 971 C C . THR A 1 121 ? 8.821 -9.265 -9.870 1.00 96.94 121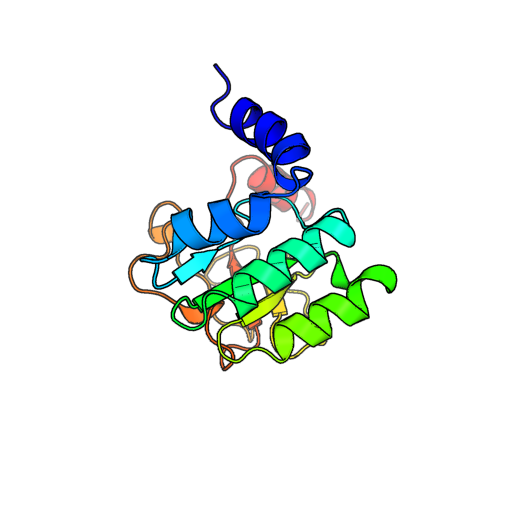 THR A C 1
ATOM 973 O O . THR A 1 121 ? 8.035 -8.371 -9.538 1.00 96.94 121 THR A O 1
ATOM 976 N N . ILE A 1 122 ? 8.811 -9.800 -11.092 1.00 96.31 122 ILE A N 1
ATOM 977 C CA . ILE A 1 122 ? 7.861 -9.402 -12.137 1.00 96.31 122 ILE A CA 1
ATOM 978 C C . ILE A 1 122 ? 6.441 -9.850 -11.770 1.00 96.31 122 ILE A C 1
ATOM 980 O O . ILE A 1 122 ? 6.169 -11.023 -11.515 1.00 96.31 122 ILE A O 1
ATOM 984 N N . CYS A 1 123 ? 5.498 -8.909 -11.789 1.00 95.06 123 CYS A N 1
ATOM 985 C CA . CYS A 1 123 ? 4.083 -9.213 -11.629 1.00 95.06 123 CYS A CA 1
ATOM 986 C C . CYS A 1 123 ? 3.482 -9.717 -12.945 1.00 95.06 123 CYS A C 1
ATOM 988 O O . CYS A 1 123 ? 3.326 -8.972 -13.909 1.00 95.06 123 CYS A O 1
ATOM 990 N N . GLU A 1 124 ? 3.038 -10.968 -12.955 1.00 93.44 124 GLU A N 1
ATOM 991 C CA . GLU A 1 124 ? 2.448 -11.610 -14.135 1.00 93.44 124 GLU A CA 1
ATOM 992 C C . GLU A 1 124 ? 0.925 -11.446 -14.266 1.00 93.44 124 GLU A C 1
ATOM 994 O O . GLU A 1 124 ? 0.286 -12.082 -15.108 1.00 93.44 124 GLU A O 1
ATOM 999 N N . ALA A 1 125 ? 0.292 -10.610 -13.436 1.00 91.50 125 ALA A N 1
ATOM 1000 C CA . ALA A 1 125 ? -1.164 -10.444 -13.464 1.00 91.50 125 ALA A CA 1
ATOM 1001 C C . ALA A 1 125 ? -1.688 -10.031 -14.856 1.00 91.50 125 ALA A C 1
ATOM 1003 O O . ALA A 1 125 ? -2.839 -10.303 -15.203 1.00 91.50 125 ALA A O 1
ATOM 1004 N N . TYR A 1 126 ? -0.842 -9.421 -15.687 1.00 87.75 126 TYR A N 1
ATOM 1005 C CA . TYR A 1 126 ? -1.155 -9.036 -17.061 1.00 87.75 126 TYR A CA 1
ATOM 1006 C C . TYR A 1 126 ? -1.471 -10.196 -17.990 1.00 87.75 126 TYR A C 1
ATOM 1008 O O . TYR A 1 126 ? -2.415 -10.101 -18.775 1.00 87.75 126 TYR A O 1
ATOM 1016 N N . ALA A 1 127 ? -0.758 -11.314 -17.844 1.00 89.31 127 ALA A N 1
ATOM 1017 C CA . ALA A 1 127 ? -1.035 -12.541 -18.580 1.00 89.31 127 ALA A CA 1
ATOM 1018 C C . ALA A 1 127 ? -2.387 -13.147 -18.157 1.00 89.31 127 ALA A C 1
ATOM 1020 O O . ALA A 1 127 ? -2.988 -13.939 -18.877 1.00 89.31 127 ALA A O 1
ATOM 1021 N N . ARG A 1 128 ? -2.913 -12.718 -17.002 1.00 89.75 128 ARG A N 1
ATOM 1022 C CA . ARG A 1 128 ? -4.145 -13.208 -16.373 1.00 89.75 128 ARG A CA 1
ATOM 1023 C C . ARG A 1 128 ? -5.251 -12.152 -16.328 1.00 89.75 128 ARG A C 1
ATOM 1025 O O . ARG A 1 128 ? -6.070 -12.143 -15.411 1.00 89.75 128 ARG A O 1
ATOM 1032 N N . LYS A 1 129 ? -5.302 -11.251 -17.317 1.00 87.25 129 LYS A N 1
ATOM 1033 C CA . LYS A 1 129 ? -6.340 -10.202 -17.436 1.00 87.25 129 LYS A CA 1
ATOM 1034 C C . LYS A 1 129 ? -6.435 -9.305 -16.187 1.00 87.25 129 LYS A C 1
ATOM 1036 O O . LYS A 1 129 ? -7.529 -8.946 -15.758 1.00 87.25 129 LYS A O 1
ATOM 1041 N N . GLY A 1 130 ? -5.290 -8.981 -15.587 1.00 85.25 130 GLY A N 1
ATOM 1042 C CA . GLY A 1 130 ? -5.189 -8.161 -14.376 1.00 85.25 130 GLY A CA 1
ATOM 1043 C C . GLY A 1 130 ? -5.497 -8.906 -13.074 1.00 85.25 130 GLY A C 1
ATOM 1044 O O . GLY A 1 130 ? -5.669 -8.265 -12.041 1.00 85.25 130 GLY A O 1
ATOM 1045 N N . LYS A 1 131 ? -5.586 -10.242 -13.093 1.00 88.69 131 LYS A N 1
ATOM 1046 C CA . LYS A 1 131 ? -5.914 -11.047 -11.908 1.00 88.69 131 LYS A CA 1
ATOM 1047 C C . LYS A 1 131 ? -4.668 -11.654 -11.270 1.00 88.69 131 LYS A C 1
ATOM 1049 O O . LYS A 1 131 ? -3.807 -12.216 -11.947 1.00 88.69 131 LYS A O 1
ATOM 1054 N N . CYS A 1 132 ? -4.618 -11.613 -9.940 1.00 91.75 132 CYS A N 1
ATOM 1055 C CA . CYS A 1 132 ? -3.516 -12.200 -9.174 1.00 91.75 132 CYS A CA 1
ATOM 1056 C C . CYS A 1 132 ? -3.509 -13.741 -9.226 1.00 91.75 132 CYS A C 1
ATOM 1058 O O . CYS A 1 132 ? -2.430 -14.324 -9.196 1.00 91.75 132 CYS A O 1
ATOM 1060 N N . ALA A 1 133 ? -4.676 -14.386 -9.381 1.00 89.31 133 ALA A N 1
ATOM 1061 C CA . ALA A 1 133 ? -4.847 -15.843 -9.265 1.00 89.31 133 ALA A CA 1
ATOM 1062 C C . ALA A 1 133 ? -4.281 -16.349 -7.927 1.00 89.31 133 ALA A C 1
ATOM 1064 O O . ALA A 1 133 ? -4.735 -15.864 -6.890 1.00 89.31 133 ALA A O 1
ATOM 1065 N N . ASP A 1 134 ? -3.275 -17.220 -7.939 1.00 92.75 134 ASP A N 1
ATOM 1066 C CA . ASP A 1 134 ? -2.654 -17.776 -6.726 1.00 92.75 134 ASP A CA 1
ATOM 1067 C C . ASP A 1 134 ? -1.425 -16.977 -6.258 1.00 92.75 134 ASP A C 1
ATOM 1069 O O . ASP A 1 134 ? -0.946 -17.156 -5.143 1.00 92.75 134 ASP A O 1
ATOM 1073 N N . CYS A 1 135 ? -0.936 -16.028 -7.065 1.00 95.62 135 CYS A N 1
ATOM 1074 C CA . CYS A 1 135 ? 0.218 -15.203 -6.708 1.00 95.62 135 CYS A CA 1
ATOM 1075 C C . CYS A 1 135 ? -0.120 -14.243 -5.558 1.00 95.62 135 CYS A C 1
ATOM 1077 O O . CYS A 1 135 ? -1.125 -13.523 -5.610 1.00 95.62 135 CYS A O 1
ATOM 1079 N N . ARG A 1 136 ? 0.740 -14.197 -4.535 1.00 96.50 136 ARG A N 1
ATOM 1080 C CA . ARG A 1 136 ? 0.599 -13.310 -3.367 1.00 96.50 136 ARG A CA 1
ATOM 1081 C C . ARG A 1 136 ? 1.836 -12.467 -3.060 1.00 96.50 136 ARG A C 1
ATOM 1083 O O . ARG A 1 136 ? 1.860 -11.819 -2.025 1.00 96.50 136 ARG A O 1
ATOM 1090 N N . ALA A 1 137 ? 2.785 -12.361 -3.990 1.00 97.38 137 ALA A N 1
ATOM 1091 C CA . ALA A 1 137 ? 4.029 -11.605 -3.803 1.00 97.38 137 ALA A CA 1
ATOM 1092 C C . ALA A 1 137 ? 3.812 -10.149 -3.336 1.00 97.38 137 ALA A C 1
ATOM 1094 O O . ALA A 1 137 ? 4.592 -9.606 -2.569 1.00 97.38 137 ALA A O 1
ATOM 1095 N N . CYS A 1 138 ? 2.714 -9.504 -3.746 1.00 96.75 138 CYS A N 1
ATOM 1096 C CA . CYS A 1 138 ? 2.413 -8.137 -3.313 1.00 96.75 138 CYS A CA 1
ATOM 1097 C C . CYS A 1 138 ? 2.090 -8.011 -1.809 1.00 96.75 138 CYS A C 1
ATOM 1099 O O . CYS A 1 138 ? 2.303 -6.934 -1.254 1.00 96.75 138 CYS A O 1
ATOM 1101 N N . TRP A 1 139 ? 1.608 -9.089 -1.182 1.00 97.75 139 TRP A N 1
ATOM 1102 C CA . TRP A 1 139 ? 1.294 -9.209 0.249 1.00 97.75 139 TRP A CA 1
ATOM 1103 C C . TRP A 1 139 ? 2.438 -9.816 1.067 1.00 97.75 139 TRP A C 1
ATOM 1105 O O . TRP A 1 139 ? 2.306 -9.945 2.279 1.00 97.75 139 TRP A O 1
ATOM 1115 N N . ASP A 1 140 ? 3.527 -10.214 0.416 1.00 97.44 140 ASP A N 1
ATOM 1116 C CA . ASP A 1 140 ? 4.662 -10.857 1.063 1.00 97.44 140 ASP A CA 1
ATOM 1117 C C . ASP A 1 140 ? 5.715 -9.809 1.452 1.00 97.44 140 ASP A C 1
ATOM 1119 O O . ASP A 1 140 ? 6.139 -9.010 0.607 1.00 97.44 140 ASP A O 1
ATOM 1123 N N . LYS A 1 141 ? 6.104 -9.804 2.733 1.00 96.19 141 LYS A N 1
ATOM 1124 C CA . LYS A 1 141 ? 7.130 -8.911 3.292 1.00 96.19 141 LYS A CA 1
ATOM 1125 C C . LYS A 1 141 ? 8.538 -9.289 2.832 1.00 96.19 141 LYS A C 1
ATOM 1127 O O . LYS A 1 141 ? 9.392 -8.415 2.750 1.00 96.19 141 LYS A O 1
ATOM 1132 N N . GLU A 1 142 ? 8.754 -10.547 2.453 1.00 96.50 142 GLU A N 1
ATOM 1133 C CA . GLU A 1 142 ? 10.047 -11.023 1.954 1.00 96.50 142 GLU A CA 1
ATOM 1134 C C . GLU A 1 142 ? 10.294 -10.597 0.497 1.00 96.50 142 GLU A C 1
ATOM 1136 O O . GLU A 1 142 ? 11.419 -10.646 -0.004 1.00 96.50 142 GLU A O 1
ATOM 1141 N N . VAL A 1 143 ? 9.252 -10.135 -0.208 1.00 97.62 143 VAL A N 1
ATOM 1142 C CA . VAL A 1 143 ? 9.381 -9.625 -1.576 1.00 97.62 143 VAL A CA 1
ATOM 1143 C C . VAL A 1 143 ? 9.632 -8.122 -1.554 1.00 97.62 143 VAL A C 1
ATOM 1145 O O . VAL A 1 143 ? 8.700 -7.302 -1.577 1.00 97.62 143 VAL A O 1
ATOM 1148 N N . SER A 1 144 ? 10.918 -7.773 -1.578 1.00 96.88 144 SER A N 1
ATOM 1149 C 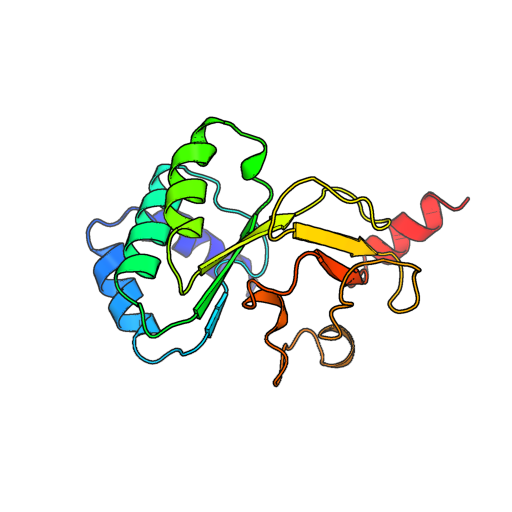CA . SER A 1 144 ? 11.393 -6.394 -1.470 1.00 96.88 144 SER A CA 1
ATOM 1150 C C . SER A 1 144 ? 10.882 -5.497 -2.597 1.00 96.88 144 SER A C 1
ATOM 1152 O O . SER A 1 144 ? 10.253 -4.475 -2.342 1.00 96.88 144 SER A O 1
ATOM 1154 N N . VAL A 1 145 ? 11.058 -5.894 -3.858 1.00 97.81 145 VAL A N 1
ATOM 1155 C CA . VAL A 1 145 ? 10.655 -5.096 -5.025 1.00 97.81 145 VAL A CA 1
ATOM 1156 C C . VAL A 1 145 ? 9.687 -5.882 -5.903 1.00 97.81 145 VAL A C 1
ATOM 1158 O O . VAL A 1 145 ? 10.000 -6.981 -6.356 1.00 97.81 145 VAL A O 1
ATOM 1161 N N . ILE A 1 146 ? 8.534 -5.283 -6.218 1.00 97.50 146 ILE A N 1
ATOM 1162 C CA . ILE A 1 146 ? 7.641 -5.761 -7.288 1.00 97.50 146 ILE A CA 1
ATOM 1163 C C . ILE A 1 146 ? 7.801 -4.878 -8.526 1.00 97.50 146 ILE A C 1
ATOM 1165 O O . ILE A 1 146 ? 7.614 -3.662 -8.456 1.00 97.50 146 ILE A O 1
ATOM 1169 N N . ALA A 1 147 ? 8.073 -5.491 -9.672 1.00 96.75 147 ALA A N 1
ATOM 1170 C CA . ALA A 1 147 ? 8.102 -4.821 -10.964 1.00 96.75 147 ALA A CA 1
ATOM 1171 C C . ALA A 1 147 ? 6.799 -5.103 -11.728 1.00 96.75 147 ALA A C 1
ATOM 1173 O O . ALA A 1 147 ? 6.488 -6.242 -12.074 1.00 96.75 147 ALA A O 1
ATOM 1174 N N . TYR A 1 148 ? 6.011 -4.061 -11.987 1.00 94.25 148 TYR A N 1
ATOM 1175 C CA . TYR A 1 148 ? 4.793 -4.159 -12.789 1.00 94.25 148 TYR A CA 1
ATOM 1176 C C . TYR A 1 148 ? 5.108 -3.815 -14.240 1.00 94.25 148 TYR A C 1
ATOM 1178 O O . TYR A 1 148 ? 5.497 -2.676 -14.507 1.00 94.25 148 TYR A O 1
ATOM 1186 N N . PRO A 1 149 ? 4.911 -4.727 -15.199 1.00 93.25 149 PRO A N 1
ATOM 1187 C CA . PRO A 1 149 ? 5.041 -4.334 -16.588 1.00 93.25 149 PRO A CA 1
ATOM 1188 C C . PRO A 1 149 ? 3.948 -3.321 -16.967 1.00 93.25 149 PRO A C 1
ATOM 1190 O O . PRO A 1 149 ? 2.896 -3.211 -16.327 1.00 93.25 149 PRO A O 1
ATOM 1193 N N . GLN A 1 150 ? 4.200 -2.497 -17.979 1.00 87.12 150 GLN A N 1
ATOM 1194 C CA . GLN A 1 150 ? 3.227 -1.492 -18.396 1.00 87.12 150 GLN A CA 1
ATOM 1195 C C . GLN A 1 150 ? 2.002 -2.151 -19.046 1.00 87.12 150 GLN A C 1
ATOM 1197 O O . GLN A 1 150 ? 2.102 -2.854 -20.053 1.00 87.12 150 GLN A O 1
ATOM 1202 N N . HIS A 1 151 ? 0.806 -1.857 -18.524 1.00 67.94 151 HIS A N 1
ATOM 1203 C CA . HIS A 1 151 ? -0.458 -2.363 -19.065 1.00 67.94 151 HIS A CA 1
ATOM 1204 C C . HIS A 1 151 ? -1.461 -1.223 -19.278 1.00 67.94 151 HIS A C 1
ATOM 1206 O O . HIS A 1 151 ? -1.977 -0.634 -18.332 1.00 67.94 151 HIS A O 1
ATOM 1212 N N . GLY A 1 152 ? -1.753 -0.898 -20.543 1.00 56.97 152 GLY A N 1
ATOM 1213 C CA . GLY A 1 152 ?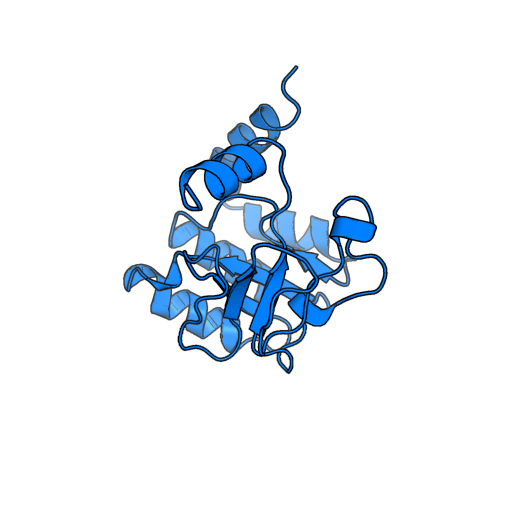 -2.795 0.066 -20.911 1.00 56.97 152 GLY A CA 1
ATOM 1214 C C . GLY A 1 152 ? -2.581 0.726 -22.278 1.00 56.97 152 GLY A C 1
ATOM 1215 O O . GLY A 1 152 ? -1.506 1.245 -22.568 1.00 56.97 152 GLY A O 1
ATOM 1216 N N . ARG A 1 153 ? -3.640 0.791 -23.106 1.00 50.19 153 ARG A N 1
ATOM 1217 C CA . ARG A 1 153 ? -3.613 1.361 -24.478 1.00 50.19 153 ARG A CA 1
ATOM 1218 C C . ARG A 1 153 ? -3.086 2.806 -24.566 1.00 50.19 153 ARG A C 1
ATOM 1220 O O . ARG A 1 153 ? -2.625 3.214 -25.626 1.00 50.19 153 ARG A O 1
ATOM 1227 N N . LYS A 1 154 ? -3.171 3.595 -23.485 1.00 50.41 154 LYS A N 1
ATOM 1228 C CA . LYS A 1 154 ? -2.658 4.979 -23.441 1.00 50.41 154 LYS A CA 1
ATOM 1229 C C . LYS A 1 154 ? -1.144 5.062 -23.206 1.00 50.41 154 LYS A C 1
ATOM 1231 O O . LYS A 1 154 ? -0.530 5.974 -23.745 1.00 50.41 154 LYS A O 1
ATOM 1236 N N . MET A 1 155 ? -0.550 4.121 -22.470 1.00 49.91 155 MET A N 1
ATOM 1237 C CA . MET A 1 155 ? 0.887 4.143 -22.151 1.00 49.91 155 MET A CA 1
ATOM 1238 C C . MET A 1 155 ? 1.748 3.602 -23.293 1.00 49.91 155 MET A C 1
ATOM 1240 O O . MET A 1 155 ? 2.842 4.110 -23.506 1.00 49.91 155 MET A O 1
ATOM 1244 N N . ALA A 1 156 ? 1.197 2.710 -24.125 1.00 45.88 156 ALA A N 1
ATOM 1245 C CA . ALA A 1 156 ? 1.822 2.314 -25.390 1.00 45.88 156 ALA A CA 1
ATOM 1246 C C . ALA A 1 156 ? 2.162 3.528 -26.283 1.00 45.88 156 ALA A C 1
ATOM 1248 O O . ALA A 1 156 ? 3.202 3.553 -26.928 1.00 45.88 156 ALA A O 1
ATOM 1249 N N . LYS A 1 157 ? 1.325 4.580 -26.272 1.00 39.31 157 LYS A N 1
ATOM 1250 C CA . LYS A 1 157 ? 1.588 5.825 -27.018 1.00 39.31 157 LYS A CA 1
ATOM 1251 C C . LYS A 1 157 ? 2.668 6.712 -26.387 1.00 39.31 157 LYS A C 1
ATOM 1253 O O . LYS A 1 157 ? 3.266 7.504 -27.105 1.00 39.31 157 LYS A O 1
ATOM 1258 N N . VAL A 1 158 ? 2.885 6.622 -25.072 1.00 47.88 158 VAL A N 1
ATOM 1259 C CA . VAL A 1 158 ? 3.910 7.405 -24.357 1.00 47.88 158 VAL A CA 1
ATOM 1260 C C . VAL A 1 158 ? 5.285 6.758 -24.527 1.00 47.88 158 VAL A C 1
ATOM 1262 O O . VAL A 1 158 ? 6.239 7.468 -24.819 1.00 47.88 158 VAL A O 1
ATOM 1265 N N . ALA A 1 159 ? 5.369 5.426 -24.453 1.00 45.53 159 ALA A N 1
ATOM 1266 C CA . ALA A 1 159 ? 6.610 4.683 -24.688 1.00 45.53 159 ALA A CA 1
ATOM 1267 C C . ALA A 1 159 ? 7.185 4.923 -26.099 1.00 45.53 159 ALA A C 1
ATOM 1269 O O . ALA A 1 159 ? 8.378 5.161 -26.241 1.00 45.53 159 ALA A O 1
ATOM 1270 N N . ILE A 1 160 ? 6.330 4.965 -27.131 1.00 43.84 160 ILE A N 1
ATOM 1271 C CA . ILE A 1 160 ? 6.746 5.245 -28.520 1.00 43.84 160 ILE A CA 1
ATOM 1272 C C . ILE A 1 160 ? 7.310 6.667 -28.685 1.00 43.84 160 ILE A C 1
ATOM 1274 O O . ILE A 1 160 ? 8.196 6.878 -29.500 1.00 43.84 160 ILE A O 1
ATOM 1278 N N . LYS A 1 161 ? 6.814 7.645 -27.917 1.00 36.72 161 LYS A N 1
ATOM 1279 C CA . LYS A 1 161 ? 7.197 9.063 -28.046 1.00 36.72 161 LYS A CA 1
ATOM 1280 C C . LYS A 1 161 ? 8.508 9.439 -27.354 1.00 36.72 161 LYS A C 1
ATOM 1282 O O . LYS A 1 161 ? 9.000 10.535 -27.582 1.00 36.72 161 LYS A O 1
ATOM 1287 N N . LEU A 1 162 ? 9.005 8.593 -26.454 1.00 40.19 162 LEU A N 1
ATOM 1288 C CA . LEU A 1 162 ? 10.248 8.825 -25.708 1.00 40.19 162 LEU A CA 1
ATOM 1289 C C . LEU A 1 162 ? 11.432 8.038 -26.288 1.00 40.19 162 LEU A C 1
ATOM 1291 O O . LEU A 1 162 ? 12.572 8.315 -25.940 1.00 40.19 162 LEU A O 1
ATOM 1295 N N . ALA A 1 163 ? 11.152 7.070 -27.162 1.00 39.06 163 ALA A N 1
ATOM 1296 C CA . ALA A 1 163 ? 12.140 6.288 -27.901 1.00 39.06 163 ALA A CA 1
ATOM 1297 C C . ALA A 1 163 ? 12.407 6.841 -29.319 1.00 39.06 163 ALA A C 1
ATOM 1299 O O . ALA A 1 163 ? 13.044 6.166 -30.125 1.00 39.06 163 ALA A O 1
ATOM 1300 N N . SER A 1 164 ? 11.888 8.036 -29.626 1.00 35.00 164 SER A N 1
ATOM 1301 C CA . SER A 1 164 ? 12.004 8.737 -30.913 1.00 35.00 164 SER A CA 1
ATOM 1302 C C . SER A 1 164 ? 12.787 10.030 -30.781 1.00 35.00 164 SER A C 1
ATOM 1304 O O . SER A 1 164 ? 12.435 10.782 -29.841 1.00 35.00 164 SER A O 1
#

pLDDT: mean 89.08, std 15.87, range [35.0, 98.81]

Foldseek 3Di:
DPPPVVVVVCVVPQLVDPCSLVVVLVVCLPAQEDEDDPDDADPDLSSLVSVLSSCVSRLNHAYFHEHQCCVPPSNVVSVVSQVPRPRYDYEHEDPDQPADDDDDQHYEYHHADQPRDYPAAEQPCVVVVNDCVPPDLSSDSNRRYYYYYDDDPVVVVVVVVVVD

Organism: NCBI:txid412755

InterPro domains:
  IPR020290 Gene product 88 [PF17338] (1-141)

Secondary structure (DSSP, 8-state):
--TTHHHHHHHHHHTTSTTHHHHHHHHHTT-SEEES-SSS----HHHHHHHHHHHHH-TTSEEEEEESGGGSGGGHHHHHHHHTSTTEEEEEEPS-SS----SSSSEEEEESSTTS--SSEE-GGGGGTT--TT--GGG-TT--EEEEEP--TTTHHHHHHH--